Protein AF-A0A7K3DNS2-F1 (afdb_monomer_lite)

Secondary structure (DSSP, 8-state):
--------------PPP--PPPPPGGGS--B--EE-TT-GGG--SSSSS--EEHHHHHHTT--TT-EEEETTEEEEPPTTTTTS--B----SPPP-

Radius of gyration: 24.41 Å; chains: 1; bounding box: 29×58×78 Å

Structure (mmCIF, N/CA/C/O backbone):
data_AF-A0A7K3DNS2-F1
#
_entry.id   AF-A0A7K3DNS2-F1
#
loop_
_atom_site.group_PDB
_atom_site.id
_atom_site.type_symbol
_atom_site.label_atom_id
_atom_site.label_alt_id
_atom_site.label_comp_id
_atom_site.label_asym_id
_atom_site.label_entity_id
_atom_site.label_seq_id
_atom_site.pdbx_PDB_ins_code
_atom_site.Cartn_x
_atom_site.Cartn_y
_atom_site.Cartn_z
_atom_site.occupancy
_atom_site.B_iso_or_equiv
_atom_site.auth_seq_id
_atom_site.auth_comp_id
_atom_site.auth_asym_id
_atom_site.auth_atom_id
_atom_site.pdbx_PDB_model_num
ATOM 1 N N . MET A 1 1 ? -8.716 43.064 66.218 1.00 41.84 1 MET A N 1
ATOM 2 C CA . MET A 1 1 ? -9.348 43.176 64.886 1.00 41.84 1 MET A CA 1
ATOM 3 C C . MET A 1 1 ? -8.765 42.083 64.003 1.00 41.84 1 MET A C 1
ATOM 5 O O . MET A 1 1 ? -7.679 42.265 63.475 1.00 41.84 1 MET A O 1
ATOM 9 N N . ALA A 1 2 ? -9.413 40.920 63.942 1.00 48.47 2 ALA A N 1
ATOM 10 C CA . ALA A 1 2 ? -9.006 39.820 63.070 1.00 48.47 2 ALA A CA 1
ATOM 11 C C . ALA A 1 2 ? -9.897 39.847 61.821 1.00 48.47 2 ALA A C 1
ATOM 13 O O . ALA A 1 2 ? -11.118 39.793 61.946 1.00 48.47 2 ALA A O 1
ATOM 14 N N . VAL A 1 3 ? -9.296 39.981 60.638 1.00 47.94 3 VAL A N 1
ATOM 15 C CA . VAL A 1 3 ? -9.988 39.852 59.350 1.00 47.94 3 VAL A CA 1
ATOM 16 C C . VAL A 1 3 ? -9.748 38.436 58.838 1.00 47.94 3 VAL A C 1
ATOM 18 O O . VAL A 1 3 ? -8.614 38.061 58.552 1.00 47.94 3 VAL A O 1
ATOM 21 N N . CYS A 1 4 ? -10.817 37.648 58.741 1.00 46.12 4 CYS A N 1
ATOM 22 C CA . CYS A 1 4 ? -10.815 36.356 58.063 1.00 46.12 4 CYS A CA 1
ATOM 23 C C . CYS A 1 4 ? -11.108 36.590 56.577 1.00 46.12 4 CYS A C 1
ATOM 25 O O . CYS A 1 4 ? -12.227 36.952 56.216 1.00 46.12 4 CYS A O 1
ATOM 27 N N . ALA A 1 5 ? -10.112 36.396 55.714 1.00 56.03 5 ALA A N 1
ATOM 28 C CA . ALA A 1 5 ? -10.317 36.352 54.270 1.00 56.03 5 ALA A CA 1
ATOM 29 C C . ALA A 1 5 ? -10.920 34.988 53.892 1.00 56.03 5 ALA A C 1
ATOM 31 O O . ALA A 1 5 ? -10.280 33.950 54.057 1.00 56.03 5 ALA A O 1
ATOM 32 N N . GLY A 1 6 ? -12.169 34.987 53.426 1.00 55.62 6 GLY A N 1
ATOM 33 C CA . GLY A 1 6 ? -12.838 33.791 52.919 1.00 55.62 6 GLY A CA 1
ATOM 34 C C . GLY A 1 6 ? -12.289 33.402 51.548 1.00 55.62 6 GLY A C 1
ATOM 35 O O . GLY A 1 6 ? -12.373 34.180 50.602 1.00 55.62 6 GLY A O 1
ATOM 36 N N . LEU A 1 7 ? -11.737 32.195 51.441 1.00 60.47 7 LEU A N 1
ATOM 37 C CA . LEU A 1 7 ? -11.349 31.580 50.174 1.00 60.47 7 LEU A CA 1
ATOM 38 C C . LEU A 1 7 ? -12.579 30.862 49.604 1.00 60.47 7 LEU A C 1
ATOM 40 O O . LEU A 1 7 ? -13.017 29.857 50.163 1.00 60.47 7 LEU A O 1
ATOM 44 N N . THR A 1 8 ? -13.159 31.361 48.514 1.00 59.91 8 THR A N 1
ATOM 45 C CA . THR A 1 8 ? -14.166 30.608 47.757 1.00 59.91 8 THR A CA 1
ATOM 46 C C . THR A 1 8 ? -13.450 29.621 46.830 1.00 59.91 8 THR A C 1
ATOM 48 O O . THR A 1 8 ? -12.642 30.041 46.000 1.00 59.91 8 THR A O 1
ATOM 51 N N . PRO A 1 9 ? -13.690 28.303 46.938 1.00 60.09 9 PRO A N 1
ATOM 52 C CA . PRO A 1 9 ? -13.123 27.365 45.984 1.00 60.09 9 PRO A CA 1
ATOM 53 C C . PRO A 1 9 ? -13.844 27.529 44.642 1.00 60.09 9 PRO A C 1
ATOM 55 O O . PRO A 1 9 ? -15.045 27.277 44.535 1.00 60.09 9 PRO A O 1
ATOM 58 N N . VAL A 1 10 ? -13.114 27.944 43.604 1.00 63.44 10 VAL A N 1
ATOM 59 C CA . VAL A 1 10 ? -13.589 27.803 42.226 1.00 63.44 10 VAL A CA 1
ATOM 60 C C . VAL A 1 10 ? -13.504 26.324 41.862 1.00 63.44 10 VAL A C 1
ATOM 62 O O . VAL A 1 10 ? -12.431 25.723 41.838 1.00 63.44 10 VAL A O 1
ATOM 65 N N . THR A 1 11 ? -14.651 25.699 41.630 1.00 64.19 11 THR A N 1
ATOM 66 C CA . THR A 1 11 ? -14.698 24.351 41.072 1.00 64.19 11 THR A CA 1
ATOM 67 C C . THR A 1 11 ? -14.467 24.466 39.571 1.00 64.19 11 THR A C 1
ATOM 69 O O . THR A 1 11 ? -15.325 24.925 38.822 1.00 64.19 11 THR A O 1
ATOM 72 N N . ALA A 1 12 ? -13.275 24.084 39.113 1.00 65.38 12 ALA A N 1
ATOM 73 C CA . ALA A 1 12 ? -13.048 23.871 37.693 1.00 65.38 12 ALA A CA 1
ATOM 74 C C . ALA A 1 1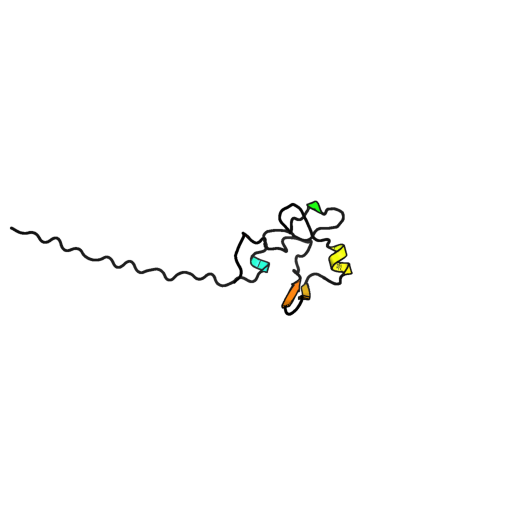2 ? -13.857 22.637 37.271 1.00 65.38 12 ALA A C 1
ATOM 76 O O . ALA A 1 12 ? -13.556 21.518 37.688 1.00 65.38 12 ALA A O 1
ATOM 77 N N . ALA A 1 13 ? -14.905 22.837 36.471 1.00 66.06 13 ALA A N 1
ATOM 78 C CA . ALA A 1 13 ? -15.588 21.734 35.814 1.00 66.06 13 ALA A CA 1
ATOM 79 C C . ALA A 1 13 ? -14.585 21.061 34.867 1.00 66.06 13 ALA A C 1
ATOM 81 O O . ALA A 1 13 ? -14.184 21.642 33.858 1.00 66.06 13 ALA A O 1
ATOM 82 N N . ALA A 1 14 ? -14.137 19.857 35.219 1.00 66.94 14 ALA A N 1
ATOM 83 C CA . ALA A 1 14 ? -13.290 19.062 34.349 1.00 66.94 14 ALA A CA 1
ATOM 84 C C . ALA A 1 14 ? -14.077 18.747 33.070 1.00 66.94 14 ALA A C 1
ATOM 86 O O . ALA A 1 14 ? -15.075 18.024 33.108 1.00 66.94 14 ALA A O 1
ATOM 87 N N . ALA A 1 15 ? -13.645 19.311 31.941 1.00 64.56 15 ALA A N 1
ATOM 88 C CA . ALA A 1 15 ? -14.146 18.909 30.638 1.00 64.56 15 ALA A CA 1
ATOM 89 C C . ALA A 1 15 ? -13.915 17.401 30.485 1.00 64.56 15 ALA A C 1
ATOM 91 O O . ALA A 1 15 ? -12.794 16.917 30.658 1.00 64.56 15 ALA A O 1
ATOM 92 N N . ALA A 1 16 ? -14.981 16.651 30.201 1.00 64.44 16 ALA A N 1
ATOM 93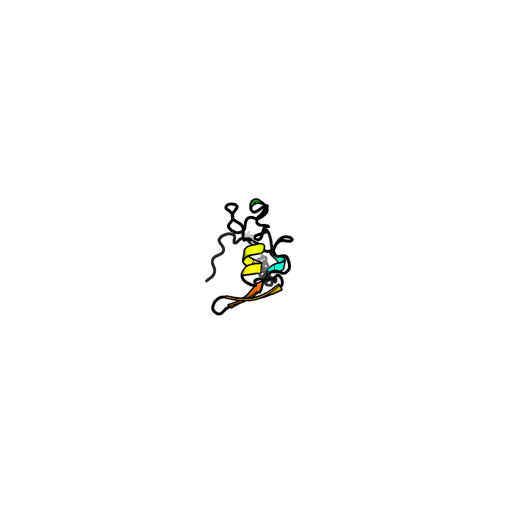 C CA . ALA A 1 16 ? -14.858 15.232 29.908 1.00 64.44 16 ALA A CA 1
ATOM 94 C C . ALA A 1 16 ? -13.854 15.055 28.755 1.00 64.44 16 ALA A C 1
ATOM 96 O O . ALA A 1 16 ? -13.930 15.808 27.777 1.00 64.44 16 ALA A O 1
ATOM 97 N N . PRO A 1 17 ? -12.911 14.099 28.838 1.00 65.44 17 PRO A N 1
ATOM 98 C CA . PRO A 1 17 ? -11.982 13.868 27.747 1.00 65.44 17 PRO A CA 1
ATOM 99 C C . PRO A 1 17 ? -12.791 13.548 26.491 1.00 65.44 17 PRO A C 1
ATOM 101 O O . PRO A 1 17 ? -13.573 12.594 26.473 1.00 65.44 17 PRO A O 1
ATOM 104 N N . HIS A 1 18 ? -12.614 14.354 25.444 1.00 63.94 18 HIS A N 1
ATOM 105 C CA . HIS A 1 18 ? -13.161 14.050 24.132 1.00 63.94 18 HIS A CA 1
ATOM 106 C C . HIS 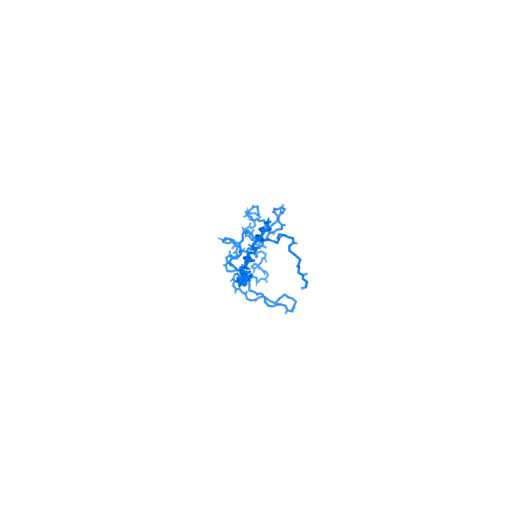A 1 18 ? -12.423 12.809 23.634 1.00 63.94 18 HIS A C 1
ATOM 108 O O . HIS A 1 18 ? -11.307 12.911 23.131 1.00 63.94 18 HIS A O 1
ATOM 114 N N . ARG A 1 19 ? -12.991 11.619 23.857 1.00 68.19 19 ARG A N 1
ATOM 115 C CA . ARG A 1 19 ? -12.464 10.403 23.241 1.00 68.19 19 ARG A CA 1
ATOM 116 C C . ARG A 1 19 ? -12.718 10.536 21.744 1.00 68.19 19 ARG A C 1
ATOM 118 O O . ARG A 1 19 ? -13.889 10.565 21.362 1.00 68.19 19 ARG A O 1
ATOM 125 N N . PRO A 1 20 ? -11.670 10.636 20.909 1.00 74.19 20 PRO A N 1
ATOM 126 C CA . PRO A 1 20 ? -11.859 10.673 19.472 1.00 74.19 20 PRO A CA 1
ATOM 127 C C . PRO A 1 20 ? -12.623 9.418 19.069 1.00 74.19 20 PRO A C 1
ATOM 129 O O . PRO A 1 20 ? -12.268 8.308 19.474 1.00 74.19 20 PRO A O 1
ATOM 132 N N . VAL A 1 21 ? -13.698 9.594 18.310 1.00 81.44 21 VAL A N 1
ATOM 133 C CA . VAL A 1 21 ? -14.374 8.456 17.693 1.00 81.44 21 VAL A CA 1
ATOM 134 C C . VAL A 1 21 ? -13.384 7.841 16.699 1.00 81.44 21 VAL A C 1
ATOM 136 O O . VAL A 1 21 ? -12.832 8.594 15.891 1.00 81.44 21 VAL A O 1
ATOM 139 N N . PRO A 1 22 ? -13.128 6.517 16.740 1.00 81.00 22 PRO A N 1
ATOM 140 C CA . PRO A 1 22 ? -12.270 5.873 15.758 1.00 81.00 22 PRO A CA 1
ATOM 141 C C . PRO A 1 22 ? -12.769 6.183 14.350 1.00 81.00 22 PRO A C 1
ATOM 143 O O . PRO A 1 22 ? -13.927 5.923 14.014 1.00 81.00 22 PRO A O 1
ATOM 146 N N . LEU A 1 23 ? -11.895 6.771 13.539 1.00 87.44 23 LEU A N 1
ATOM 147 C CA . LEU A 1 23 ? -12.183 7.008 12.136 1.00 87.44 23 LEU A CA 1
ATOM 148 C C . LEU A 1 23 ? -11.939 5.718 11.347 1.00 87.44 23 LEU A C 1
ATOM 150 O O . LEU A 1 23 ? -11.073 4.924 11.722 1.00 87.44 23 LEU A O 1
ATOM 154 N N . PRO A 1 24 ? -12.672 5.498 10.244 1.00 86.44 24 PRO A N 1
ATOM 155 C CA . PRO A 1 24 ? -12.298 4.451 9.307 1.00 86.44 24 PRO A CA 1
ATOM 156 C C . PRO A 1 24 ? -10.883 4.737 8.785 1.00 86.44 24 PRO A C 1
ATOM 158 O O . PRO A 1 24 ? -10.534 5.896 8.544 1.00 86.44 24 PRO A O 1
ATOM 161 N N . LEU A 1 25 ? -10.076 3.686 8.627 1.00 86.81 25 LEU A N 1
ATOM 162 C CA . LEU A 1 25 ? -8.645 3.786 8.319 1.00 86.81 25 LEU A CA 1
ATOM 163 C C . LEU A 1 25 ? -8.362 4.657 7.086 1.00 86.81 25 LEU A C 1
ATOM 165 O O . LEU A 1 25 ? -7.394 5.403 7.064 1.00 86.81 25 LEU A O 1
ATOM 169 N N . GLU A 1 26 ? -9.245 4.638 6.088 1.00 90.12 26 GLU A N 1
ATOM 170 C CA . GLU A 1 26 ? -9.077 5.389 4.841 1.00 90.12 26 GLU A CA 1
ATOM 171 C C . GLU A 1 26 ? -9.126 6.907 5.031 1.00 90.12 26 GLU A C 1
ATOM 173 O O . GLU A 1 26 ? -8.688 7.655 4.162 1.00 90.12 26 GLU A O 1
ATOM 178 N N . ARG A 1 27 ? -9.680 7.383 6.152 1.00 91.75 27 ARG A N 1
ATOM 179 C CA . ARG A 1 27 ? -9.675 8.809 6.513 1.00 91.75 27 ARG A CA 1
ATOM 180 C C . ARG A 1 27 ? -8.362 9.243 7.154 1.00 91.75 27 ARG A C 1
ATOM 182 O O . ARG A 1 27 ? -8.196 10.433 7.394 1.00 91.75 27 ARG A O 1
ATOM 189 N N . LEU A 1 28 ? -7.485 8.289 7.445 1.00 91.88 28 LEU A N 1
ATOM 190 C CA . LEU A 1 28 ? -6.194 8.501 8.080 1.00 91.88 28 LEU A CA 1
ATOM 191 C C . LEU A 1 28 ? -5.027 8.283 7.112 1.00 91.88 28 LEU A C 1
ATOM 193 O O . LEU A 1 28 ? -3.892 8.438 7.540 1.00 91.88 28 LEU A O 1
ATOM 197 N N . PHE A 1 29 ? -5.279 7.919 5.846 1.00 94.50 29 PHE A N 1
ATOM 198 C CA . PHE A 1 29 ? -4.204 7.741 4.869 1.00 94.50 29 PHE A CA 1
ATOM 199 C C . PHE A 1 29 ? -3.391 9.026 4.708 1.00 94.50 29 PHE A C 1
ATOM 201 O O . PHE A 1 29 ? -3.954 10.089 4.435 1.00 94.50 29 PHE A O 1
ATOM 208 N N . ASP A 1 30 ? -2.077 8.906 4.861 1.00 94.06 30 ASP A N 1
ATOM 209 C CA . ASP A 1 30 ? -1.129 10.019 4.915 1.00 94.06 30 ASP A CA 1
ATOM 210 C C . ASP A 1 30 ? 0.045 9.854 3.941 1.00 94.06 30 ASP A C 1
ATOM 212 O O . ASP A 1 30 ? 0.670 10.845 3.562 1.00 94.06 30 ASP A O 1
ATOM 216 N N . ASN A 1 31 ? 0.291 8.637 3.455 1.00 95.94 31 ASN A N 1
ATOM 217 C CA . ASN A 1 31 ? 1.282 8.349 2.430 1.00 95.94 31 ASN A CA 1
ATOM 218 C C . ASN A 1 31 ? 0.760 7.366 1.369 1.00 95.94 31 ASN A C 1
ATOM 220 O O . ASN A 1 31 ? -0.332 6.792 1.456 1.00 95.94 31 ASN A O 1
ATOM 224 N N . ARG A 1 32 ? 1.569 7.205 0.321 1.00 97.50 32 ARG A N 1
ATOM 225 C CA . ARG A 1 32 ? 1.390 6.193 -0.717 1.00 97.50 32 ARG A CA 1
ATOM 226 C C . ARG A 1 32 ? 2.357 5.050 -0.432 1.00 97.50 32 ARG A C 1
ATOM 228 O O . ARG A 1 32 ? 3.544 5.293 -0.240 1.00 97.50 32 ARG A O 1
ATOM 235 N N . ALA A 1 33 ? 1.849 3.831 -0.415 1.00 97.19 33 ALA A N 1
ATOM 236 C CA . ALA A 1 33 ? 2.610 2.600 -0.288 1.00 97.19 33 ALA A CA 1
ATOM 237 C C . ALA A 1 33 ? 2.824 1.907 -1.629 1.00 97.19 33 ALA A C 1
ATOM 239 O O . ALA A 1 33 ? 3.832 1.230 -1.804 1.00 97.19 33 ALA A O 1
ATOM 240 N N . VAL A 1 34 ? 1.877 2.058 -2.557 1.00 97.94 34 VAL A N 1
ATOM 241 C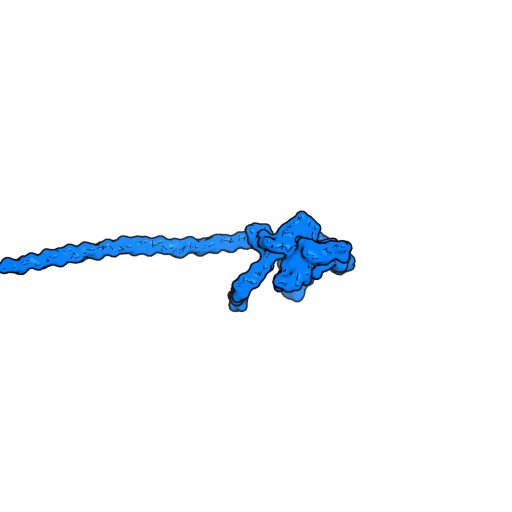 CA . VAL A 1 34 ? 1.875 1.330 -3.827 1.00 97.94 34 VAL A CA 1
ATOM 242 C C . VAL A 1 34 ? 2.297 2.241 -4.975 1.00 97.94 34 VAL A C 1
ATOM 244 O O . VAL A 1 34 ? 1.700 3.301 -5.188 1.00 97.94 34 VAL A O 1
ATOM 247 N N . SER A 1 35 ? 3.273 1.802 -5.759 1.00 97.88 35 SER A N 1
ATOM 248 C CA . SER A 1 35 ? 3.793 2.495 -6.943 1.00 97.88 35 SER A CA 1
ATOM 249 C C . SER A 1 35 ? 3.748 1.592 -8.179 1.00 97.88 35 SER A C 1
ATOM 251 O O . SER A 1 35 ? 3.455 0.398 -8.101 1.00 97.88 35 SER A O 1
ATOM 253 N N . ASP A 1 36 ? 3.971 2.194 -9.346 1.00 97.44 36 ASP A N 1
ATOM 254 C CA . ASP A 1 36 ? 4.210 1.449 -10.582 1.00 97.44 36 ASP A CA 1
ATOM 255 C C . ASP A 1 36 ? 5.656 0.934 -10.590 1.00 97.44 36 ASP A C 1
ATOM 257 O O . ASP A 1 36 ? 6.560 1.670 -10.198 1.00 97.44 36 ASP A O 1
ATOM 261 N N . ASP A 1 37 ? 5.897 -0.275 -11.101 1.00 97.75 37 ASP A N 1
ATOM 262 C CA . ASP A 1 37 ? 7.254 -0.840 -11.237 1.00 97.75 37 ASP A CA 1
ATOM 263 C C . ASP A 1 37 ? 8.242 0.067 -11.979 1.00 97.75 37 ASP A C 1
ATOM 265 O O . ASP A 1 37 ? 9.454 -0.022 -11.784 1.00 97.75 37 ASP A O 1
ATOM 269 N N . ARG A 1 38 ? 7.745 0.929 -12.872 1.00 98.12 38 ARG A N 1
ATOM 270 C CA . ARG A 1 38 ? 8.575 1.873 -13.630 1.00 98.12 38 ARG A CA 1
ATOM 271 C C . ARG A 1 38 ? 8.937 3.123 -12.836 1.00 98.12 38 ARG A C 1
ATOM 273 O O . ARG A 1 38 ? 9.770 3.897 -13.301 1.00 98.12 38 ARG A O 1
ATOM 280 N N . ALA A 1 39 ? 8.300 3.338 -11.691 1.00 97.31 39 ALA A N 1
ATOM 281 C CA . ALA A 1 39 ? 8.483 4.501 -10.837 1.00 97.31 39 ALA A CA 1
ATOM 282 C C . ALA A 1 39 ? 8.349 4.117 -9.345 1.00 97.31 39 ALA A C 1
ATOM 284 O O . ALA A 1 39 ? 7.483 4.653 -8.647 1.00 97.31 39 ALA A O 1
ATOM 285 N N . PRO A 1 40 ? 9.189 3.189 -8.838 1.00 96.56 40 PRO A N 1
ATOM 286 C CA . PRO A 1 40 ? 9.065 2.673 -7.475 1.00 96.56 40 PRO A CA 1
ATOM 287 C C . PRO A 1 40 ? 9.233 3.769 -6.413 1.00 96.56 40 PRO A C 1
ATOM 289 O O . PRO A 1 40 ? 8.564 3.726 -5.382 1.00 96.56 40 PRO A O 1
ATOM 292 N N . ASP A 1 41 ? 10.039 4.790 -6.704 1.00 96.62 41 ASP A N 1
ATOM 293 C CA . ASP A 1 41 ? 10.343 5.901 -5.795 1.00 96.62 41 ASP A CA 1
ATOM 294 C C . ASP A 1 41 ? 9.178 6.908 -5.632 1.00 96.62 41 ASP A C 1
ATOM 296 O O . ASP A 1 41 ? 9.285 7.874 -4.878 1.00 96.62 41 ASP A O 1
ATOM 300 N N . GLU A 1 42 ? 8.043 6.720 -6.322 1.00 96.94 42 GLU A N 1
ATOM 301 C CA . GLU A 1 42 ? 6.836 7.555 -6.157 1.00 96.94 42 GLU A CA 1
ATOM 302 C C . GLU A 1 42 ? 6.011 7.230 -4.896 1.00 96.94 42 GLU A C 1
ATOM 304 O O . GLU A 1 42 ? 4.960 7.841 -4.657 1.00 96.94 42 GLU A O 1
ATOM 309 N N . ALA A 1 43 ? 6.434 6.240 -4.114 1.00 97.56 43 ALA A N 1
ATOM 310 C CA . ALA A 1 43 ? 5.772 5.793 -2.897 1.00 97.56 43 ALA A CA 1
ATOM 311 C C . ALA A 1 43 ? 6.809 5.427 -1.824 1.00 97.56 43 ALA A C 1
ATOM 313 O O . ALA A 1 43 ? 7.960 5.142 -2.130 1.00 97.56 43 ALA A O 1
ATOM 314 N N . ASP A 1 44 ? 6.384 5.437 -0.565 1.00 96.00 44 ASP A N 1
ATOM 315 C CA . ASP A 1 44 ? 7.236 5.176 0.595 1.00 96.00 44 ASP A CA 1
ATOM 316 C C . ASP A 1 44 ? 6.409 4.466 1.672 1.00 96.00 44 ASP A C 1
ATOM 318 O O . ASP A 1 44 ? 5.891 5.097 2.590 1.00 96.00 44 ASP A O 1
ATOM 322 N N . PHE A 1 45 ? 6.211 3.159 1.512 1.00 95.56 45 PHE A N 1
ATOM 323 C CA . PHE A 1 45 ? 5.434 2.310 2.415 1.00 95.56 45 PHE A CA 1
ATOM 324 C C . PHE A 1 45 ? 6.075 2.195 3.799 1.00 95.56 45 PHE A C 1
ATOM 326 O O . PHE A 1 45 ? 5.391 2.347 4.814 1.00 95.56 45 PHE A O 1
ATOM 333 N N . ASP A 1 46 ? 7.372 1.889 3.831 1.00 90.81 46 ASP A N 1
ATOM 334 C CA . ASP A 1 46 ? 8.104 1.532 5.050 1.00 90.81 46 ASP A CA 1
ATOM 335 C C . ASP A 1 46 ? 8.798 2.719 5.707 1.00 90.81 46 ASP A C 1
ATOM 337 O O . ASP A 1 46 ? 9.173 2.670 6.884 1.00 90.81 46 ASP A O 1
ATOM 341 N N . GLY A 1 47 ? 8.932 3.805 4.960 1.00 91.75 47 GLY A N 1
ATOM 342 C CA . GLY A 1 47 ? 9.535 5.008 5.436 1.00 91.75 47 GLY A CA 1
ATOM 343 C C . GLY A 1 47 ? 11.005 5.219 5.147 1.00 91.75 47 GLY A C 1
ATOM 344 O O . GLY A 1 47 ? 1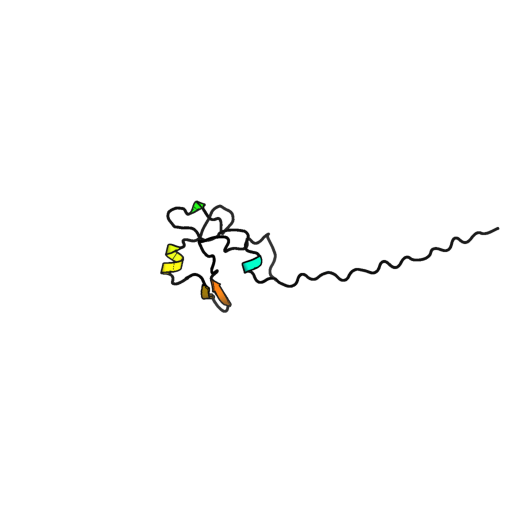1.570 6.201 5.645 1.00 91.75 47 GLY A O 1
ATOM 345 N N . ALA A 1 48 ? 11.601 4.284 4.419 1.00 93.06 48 ALA A N 1
ATOM 346 C CA . ALA A 1 48 ? 12.972 4.298 3.947 1.00 93.06 48 ALA A CA 1
ATOM 347 C C . ALA A 1 48 ? 13.044 4.446 2.413 1.00 93.06 48 ALA A C 1
ATOM 349 O O . ALA A 1 48 ? 14.124 4.300 1.842 1.00 93.06 48 ALA A O 1
ATOM 350 N N . GLY A 1 49 ? 11.916 4.750 1.759 1.00 92.69 49 GLY A N 1
ATOM 351 C CA . GLY A 1 49 ? 11.770 4.844 0.307 1.00 92.69 49 GLY A CA 1
ATOM 352 C C . GLY A 1 49 ? 11.307 3.545 -0.357 1.00 92.69 49 GLY A C 1
ATOM 353 O O . GLY A 1 49 ? 11.228 3.491 -1.580 1.00 92.69 49 GLY A O 1
ATOM 354 N N . GLY A 1 50 ? 11.016 2.489 0.411 1.00 96.12 50 GLY A N 1
ATOM 355 C CA . GLY A 1 50 ? 10.527 1.227 -0.136 1.00 96.12 50 GLY A CA 1
ATOM 356 C C . GLY A 1 50 ? 9.041 1.298 -0.479 1.00 96.12 50 GLY A C 1
ATOM 357 O O . GLY A 1 50 ? 8.245 1.811 0.302 1.00 96.12 50 GLY A O 1
ATOM 358 N N . SER A 1 51 ? 8.637 0.734 -1.616 1.00 97.31 51 SER A N 1
ATOM 359 C CA . SER A 1 51 ? 7.240 0.683 -2.061 1.00 97.31 51 SER A CA 1
ATOM 360 C C . SER A 1 51 ? 6.808 -0.724 -2.481 1.00 97.31 51 SER A C 1
ATOM 362 O O . SER A 1 51 ? 7.628 -1.613 -2.714 1.00 97.31 51 SER A O 1
ATOM 364 N N . LEU A 1 52 ? 5.493 -0.942 -2.536 1.00 97.25 52 LEU A N 1
ATOM 365 C CA . LEU A 1 52 ? 4.876 -2.169 -3.031 1.00 97.25 52 LEU A CA 1
ATOM 366 C C . LEU A 1 52 ? 4.523 -2.012 -4.516 1.00 97.25 52 LEU A C 1
ATOM 368 O O . LEU A 1 52 ? 3.873 -1.041 -4.901 1.00 97.25 52 LEU A O 1
ATOM 372 N N . SER A 1 53 ? 4.881 -3.001 -5.332 1.00 97.38 53 SER A N 1
ATOM 373 C CA . SER A 1 53 ? 4.542 -3.034 -6.758 1.00 97.38 53 SER A CA 1
ATOM 374 C C . SER A 1 53 ? 3.038 -3.209 -6.984 1.00 97.38 53 SER A C 1
ATOM 376 O O . SER A 1 53 ? 2.434 -4.190 -6.536 1.00 97.38 53 SER A O 1
ATOM 378 N N . ALA A 1 54 ? 2.417 -2.293 -7.732 1.00 96.88 54 ALA A N 1
ATOM 379 C CA . ALA A 1 54 ? 1.030 -2.442 -8.168 1.00 96.88 54 ALA A CA 1
ATOM 380 C C . ALA A 1 54 ? 0.834 -3.692 -9.045 1.00 96.88 54 ALA A C 1
ATOM 382 O O . ALA A 1 54 ? -0.210 -4.347 -8.978 1.00 96.88 54 ALA A O 1
ATOM 383 N N . GLN A 1 55 ? 1.831 -4.015 -9.866 1.00 97.31 55 GLN A N 1
ATOM 384 C CA . GLN A 1 55 ? 1.827 -5.132 -10.798 1.00 97.31 55 GLN A CA 1
ATOM 385 C C . GLN A 1 55 ? 1.904 -6.473 -10.066 1.00 97.31 55 GLN A C 1
ATOM 387 O O . GLN A 1 55 ? 1.074 -7.344 -10.332 1.00 97.31 55 GLN A O 1
ATOM 392 N N . ASP A 1 56 ? 2.828 -6.628 -9.116 1.00 97.75 56 ASP A N 1
ATOM 393 C CA . ASP A 1 56 ? 2.966 -7.861 -8.334 1.00 97.75 56 ASP A CA 1
ATOM 394 C C . ASP A 1 56 ? 1.737 -8.099 -7.458 1.00 97.75 56 ASP A C 1
ATOM 396 O O . ASP A 1 56 ? 1.240 -9.224 -7.361 1.00 97.75 56 ASP A O 1
ATOM 400 N N . LEU A 1 57 ? 1.184 -7.033 -6.871 1.00 95.88 57 LEU A N 1
ATOM 401 C CA . LEU A 1 57 ? -0.070 -7.113 -6.128 1.00 95.88 57 LEU A CA 1
ATOM 402 C C . LEU A 1 57 ? -1.217 -7.575 -7.032 1.00 95.88 57 LEU A C 1
ATOM 404 O O . LEU A 1 57 ? -1.940 -8.502 -6.671 1.00 95.88 57 LEU A O 1
ATOM 408 N N . ALA A 1 58 ? -1.369 -7.003 -8.228 1.00 95.06 58 ALA A N 1
ATOM 409 C CA . ALA A 1 58 ? -2.382 -7.451 -9.183 1.00 95.06 58 ALA A CA 1
ATOM 410 C C . ALA A 1 58 ? -2.159 -8.912 -9.622 1.00 95.06 58 ALA A C 1
ATOM 412 O O . ALA A 1 58 ? -3.114 -9.689 -9.669 1.00 95.06 58 ALA A O 1
ATOM 413 N N . ALA A 1 59 ? -0.910 -9.323 -9.868 1.00 97.06 59 ALA A N 1
ATOM 414 C CA . ALA A 1 59 ? -0.554 -10.701 -10.211 1.00 97.06 59 ALA A CA 1
ATOM 415 C C . ALA A 1 59 ? -0.866 -11.691 -9.073 1.00 97.06 59 ALA A C 1
ATOM 417 O O . ALA A 1 59 ? -1.299 -12.815 -9.331 1.00 97.06 59 ALA A O 1
ATOM 418 N N . ALA A 1 60 ? -0.737 -11.257 -7.816 1.00 95.00 60 ALA A N 1
ATOM 419 C CA . ALA A 1 60 ? -1.171 -12.002 -6.634 1.00 95.00 60 ALA A CA 1
ATOM 420 C C . ALA A 1 60 ? -2.701 -11.985 -6.427 1.00 95.00 60 ALA A C 1
ATOM 422 O O . ALA A 1 60 ? -3.222 -12.629 -5.512 1.00 95.00 60 ALA A O 1
ATOM 423 N N . GLY A 1 61 ? -3.446 -11.249 -7.257 1.00 93.44 61 GLY A N 1
ATOM 424 C CA . GLY A 1 61 ? -4.885 -11.057 -7.127 1.00 93.44 61 GLY A CA 1
ATOM 425 C C . GLY A 1 61 ? -5.256 -10.102 -5.993 1.00 93.44 61 GLY A C 1
ATOM 426 O O . GLY A 1 61 ? -6.236 -10.324 -5.292 1.00 93.44 61 GLY A O 1
ATOM 427 N N . TRP A 1 62 ? -4.473 -9.065 -5.735 1.00 94.75 62 TRP A N 1
ATOM 428 C CA . TRP A 1 62 ? -4.752 -8.052 -4.716 1.00 94.75 62 TRP A CA 1
ATOM 429 C C . TRP A 1 62 ? -5.243 -6.765 -5.383 1.00 94.75 62 TRP A C 1
ATOM 431 O O . TRP A 1 62 ? -4.604 -5.718 -5.354 1.00 94.75 62 TRP A O 1
ATOM 441 N N . ASP A 1 63 ? -6.414 -6.860 -6.012 1.00 92.56 63 ASP A N 1
ATOM 442 C CA . ASP A 1 63 ? -7.026 -5.744 -6.737 1.00 92.56 63 ASP A CA 1
ATOM 443 C C . ASP A 1 63 ? -7.643 -4.693 -5.789 1.00 92.56 63 ASP A C 1
ATOM 445 O O . ASP A 1 63 ? -8.240 -5.060 -4.765 1.00 92.56 63 ASP A O 1
ATOM 449 N N . PRO A 1 64 ? -7.582 -3.383 -6.119 1.00 94.00 64 PRO A N 1
ATOM 450 C CA . PRO A 1 64 ? -8.223 -2.309 -5.351 1.00 94.00 64 PRO A CA 1
ATOM 451 C C . PRO A 1 64 ? -9.671 -2.619 -4.949 1.00 94.00 64 PRO A C 1
ATOM 453 O O . PRO A 1 64 ? -10.524 -2.934 -5.777 1.00 94.00 64 PRO A O 1
ATOM 456 N N . GLY A 1 65 ? -9.974 -2.501 -3.652 1.00 93.00 65 GLY A N 1
ATOM 457 C CA . GLY A 1 65 ? -11.308 -2.751 -3.099 1.00 93.00 65 GLY A CA 1
ATOM 458 C C . GLY A 1 65 ? -11.650 -4.216 -2.809 1.00 93.00 65 GLY A C 1
ATOM 459 O O . GLY A 1 65 ? -12.719 -4.466 -2.238 1.00 93.00 65 GLY A O 1
ATOM 460 N N . ARG A 1 66 ? -10.776 -5.173 -3.144 1.00 94.38 66 ARG A N 1
ATOM 461 C CA . ARG A 1 66 ? -10.980 -6.592 -2.827 1.00 94.38 66 ARG A CA 1
ATOM 462 C C . ARG A 1 66 ? -10.948 -6.824 -1.309 1.00 94.38 66 ARG A C 1
ATOM 464 O O . ARG A 1 66 ? -10.251 -6.132 -0.569 1.00 94.38 66 ARG A O 1
ATOM 471 N N . ARG A 1 67 ? -11.704 -7.817 -0.830 1.00 94.31 67 ARG A N 1
ATOM 472 C CA . ARG A 1 67 ? -11.516 -8.376 0.518 1.00 94.31 67 ARG A CA 1
ATOM 473 C C . ARG A 1 67 ? -10.426 -9.443 0.472 1.00 94.31 67 ARG A C 1
ATOM 475 O O . ARG A 1 67 ? -10.521 -10.369 -0.328 1.00 94.31 67 ARG A O 1
ATOM 482 N N . LEU A 1 68 ? -9.432 -9.309 1.334 1.00 91.19 68 LEU A N 1
ATOM 483 C CA . LEU A 1 68 ? -8.273 -10.181 1.438 1.00 91.19 68 LEU A CA 1
ATOM 484 C C . LEU A 1 68 ? -8.322 -10.915 2.775 1.00 91.19 68 LEU A C 1
ATOM 486 O O . LEU A 1 68 ? -8.561 -10.292 3.808 1.00 91.19 68 LEU A O 1
ATOM 490 N N . GLY A 1 69 ? -8.105 -12.226 2.752 1.00 92.50 69 GLY A N 1
ATOM 491 C CA . GLY A 1 69 ? -7.820 -12.993 3.961 1.00 92.50 69 GLY A CA 1
ATOM 492 C C . GLY A 1 69 ? -6.318 -12.975 4.215 1.00 92.50 69 GLY A C 1
ATOM 493 O O . GLY A 1 69 ? -5.564 -13.454 3.373 1.00 92.50 69 GLY A O 1
ATOM 494 N N . VAL A 1 70 ? -5.894 -12.423 5.349 1.00 87.56 70 VAL A N 1
ATOM 495 C CA . VAL A 1 70 ? -4.507 -12.466 5.828 1.00 87.56 70 VAL A CA 1
ATOM 496 C C . VAL A 1 70 ? -4.540 -13.119 7.203 1.00 87.56 70 VAL A C 1
ATOM 498 O O . VAL A 1 70 ? -5.094 -12.560 8.150 1.00 87.56 70 VAL A O 1
ATOM 501 N N . ASP A 1 71 ? -4.028 -14.344 7.299 1.00 90.50 71 ASP A N 1
ATOM 502 C CA . ASP A 1 71 ? -4.200 -15.225 8.459 1.00 90.50 71 ASP A CA 1
ATOM 503 C C . ASP A 1 71 ? -5.675 -15.356 8.886 1.00 90.50 71 ASP A C 1
ATOM 505 O O . ASP A 1 71 ? -6.498 -15.914 8.161 1.00 90.50 71 ASP A O 1
ATOM 509 N N . ARG A 1 72 ? -6.026 -14.844 10.074 1.00 91.81 72 ARG A N 1
ATOM 510 C CA . ARG A 1 72 ? -7.406 -14.819 10.592 1.00 91.81 72 ARG A CA 1
ATOM 511 C C . ARG A 1 72 ? -8.101 -13.469 10.398 1.00 91.81 72 ARG A C 1
ATOM 513 O O . ARG A 1 72 ? -9.231 -13.307 10.854 1.00 91.81 72 ARG A O 1
ATOM 520 N N . ALA A 1 73 ? -7.444 -12.502 9.763 1.00 88.88 73 ALA A N 1
ATOM 521 C CA . ALA A 1 73 ? -7.997 -11.183 9.498 1.00 88.88 73 ALA A CA 1
ATOM 522 C C . ALA A 1 73 ? -8.580 -11.110 8.084 1.00 88.88 73 ALA A C 1
ATOM 524 O O . ALA A 1 73 ? -7.980 -11.571 7.115 1.00 88.88 73 ALA A O 1
ATOM 525 N N . VAL A 1 74 ? -9.746 -10.477 7.963 1.00 91.38 74 VAL A N 1
ATOM 526 C CA . VAL A 1 74 ? -10.293 -10.064 6.669 1.00 91.38 74 VAL A CA 1
ATOM 527 C C . VAL A 1 74 ? -10.076 -8.567 6.536 1.00 91.38 74 VAL A C 1
ATOM 529 O O . VAL A 1 74 ? -10.657 -7.780 7.281 1.00 91.38 74 VAL A O 1
ATOM 532 N N . LEU A 1 75 ? -9.242 -8.177 5.581 1.00 87.50 75 LEU A N 1
ATOM 533 C CA . LEU A 1 75 ? -8.902 -6.789 5.292 1.00 87.50 75 LEU A CA 1
ATOM 534 C C . LEU A 1 75 ? -9.557 -6.365 3.980 1.00 87.50 75 LEU A C 1
ATOM 536 O O . LEU A 1 75 ? -9.778 -7.186 3.091 1.00 87.50 75 LEU A O 1
ATOM 540 N N . ARG A 1 76 ? -9.875 -5.077 3.832 1.00 90.88 76 ARG A N 1
ATOM 541 C CA . ARG A 1 76 ? -10.229 -4.522 2.522 1.00 90.88 76 ARG A CA 1
ATOM 542 C C . ARG A 1 76 ? -8.998 -3.851 1.943 1.00 90.88 76 ARG A C 1
ATOM 544 O O . ARG A 1 76 ? -8.496 -2.903 2.537 1.00 90.88 76 ARG A O 1
ATOM 551 N N . TRP A 1 77 ? -8.564 -4.310 0.778 1.00 92.56 77 TRP A N 1
ATOM 552 C CA . TRP A 1 77 ? -7.519 -3.632 0.033 1.00 92.56 77 TRP A CA 1
ATOM 553 C C . TRP A 1 77 ? -7.982 -2.208 -0.333 1.00 92.56 77 TRP A C 1
ATOM 555 O O . TRP A 1 77 ? -9.135 -2.043 -0.771 1.00 92.56 77 TRP A O 1
ATOM 565 N N . PRO A 1 78 ? -7.157 -1.163 -0.130 1.00 93.88 78 PRO A N 1
ATOM 566 C CA . PRO A 1 78 ? -7.557 0.215 -0.389 1.00 93.88 78 PRO A CA 1
ATOM 567 C C . PRO A 1 78 ? -8.052 0.405 -1.825 1.00 93.88 78 PRO A C 1
ATOM 569 O O . PRO A 1 78 ? -7.483 -0.112 -2.781 1.00 93.88 78 PRO A O 1
ATOM 572 N N . ARG A 1 79 ? -9.134 1.171 -2.003 1.00 94.38 79 ARG A N 1
ATOM 573 C CA . ARG A 1 79 ? -9.627 1.507 -3.356 1.00 94.38 79 ARG A CA 1
ATOM 574 C C . ARG A 1 79 ? -8.726 2.517 -4.064 1.00 94.38 79 ARG A C 1
ATOM 576 O O . ARG A 1 79 ? -8.750 2.598 -5.285 1.00 94.38 79 ARG A O 1
ATOM 583 N N . THR A 1 80 ? -7.972 3.289 -3.288 1.00 95.19 80 THR A N 1
ATOM 584 C CA . THR A 1 80 ? -7.014 4.292 -3.754 1.00 95.19 80 THR A CA 1
ATOM 585 C C . THR A 1 80 ? -5.642 3.704 -4.069 1.00 95.19 80 THR A C 1
ATOM 587 O O . THR A 1 80 ? -4.794 4.456 -4.539 1.00 95.19 80 THR A O 1
ATOM 590 N N . ALA A 1 81 ? -5.437 2.395 -3.856 1.00 93.75 81 ALA A N 1
ATOM 591 C CA . ALA A 1 81 ? -4.147 1.737 -4.030 1.00 93.75 81 ALA A CA 1
ATOM 592 C C . ALA A 1 81 ? -3.515 2.071 -5.390 1.00 93.75 81 ALA A C 1
ATOM 594 O O . ALA A 1 81 ? -4.135 1.868 -6.440 1.00 93.75 81 ALA A O 1
ATOM 595 N N . GLY A 1 82 ? -2.311 2.643 -5.355 1.00 92.25 82 GLY A N 1
ATOM 596 C CA . GLY A 1 82 ? -1.556 3.031 -6.547 1.00 92.25 82 GLY A CA 1
ATOM 597 C C . GLY A 1 82 ? -2.088 4.262 -7.294 1.00 92.25 82 GLY A C 1
ATOM 598 O O . GLY A 1 82 ? -1.568 4.581 -8.360 1.00 92.25 82 GLY A O 1
ATOM 599 N N . ARG A 1 83 ? -3.099 4.972 -6.774 1.00 92.19 83 ARG A N 1
ATOM 600 C CA . ARG A 1 83 ? -3.700 6.172 -7.401 1.00 92.19 83 ARG A CA 1
ATOM 601 C C . ARG A 1 83 ? -3.678 7.419 -6.514 1.00 92.19 83 ARG A C 1
ATOM 603 O O . ARG A 1 83 ? -4.061 8.493 -6.970 1.00 92.19 83 ARG A O 1
ATOM 610 N N . GLY A 1 84 ? -3.272 7.280 -5.259 1.00 94.19 84 GLY A N 1
ATOM 611 C CA . GLY A 1 84 ? -3.205 8.345 -4.264 1.00 94.19 84 GLY A CA 1
ATOM 612 C C . GLY A 1 84 ? -2.817 7.764 -2.905 1.00 94.19 84 GLY A C 1
ATOM 613 O O . GLY A 1 84 ? -2.356 6.624 -2.862 1.00 94.19 84 GLY A O 1
ATOM 614 N N . PRO A 1 85 ? -3.020 8.507 -1.804 1.00 97.06 85 PRO A N 1
ATOM 615 C CA . PRO A 1 85 ? -2.791 7.977 -0.469 1.00 97.06 85 PRO A CA 1
ATOM 616 C C . PRO A 1 85 ? -3.601 6.701 -0.232 1.00 97.06 85 PRO A C 1
ATOM 618 O O . PRO A 1 85 ? -4.815 6.643 -0.470 1.00 97.06 85 PRO A O 1
ATOM 621 N N . ASP A 1 86 ? -2.906 5.662 0.196 1.00 96.69 86 ASP A N 1
ATOM 622 C CA . ASP A 1 86 ? -3.434 4.310 0.369 1.00 96.69 86 ASP A CA 1
ATOM 623 C C . ASP A 1 86 ? -2.860 3.609 1.608 1.00 96.69 86 ASP A C 1
ATOM 625 O O . ASP A 1 86 ? -3.225 2.466 1.888 1.00 96.69 86 ASP A O 1
ATOM 629 N N . ASN A 1 87 ? -2.019 4.306 2.374 1.00 95.06 87 ASN A N 1
ATOM 630 C CA . ASN A 1 87 ? -1.377 3.793 3.568 1.00 95.06 87 ASN A CA 1
ATOM 631 C C . ASN A 1 87 ? -1.427 4.812 4.706 1.00 95.06 87 ASN A C 1
ATOM 633 O O . ASN A 1 87 ? -1.555 6.014 4.481 1.00 95.06 87 ASN A O 1
ATOM 637 N N . VAL A 1 88 ? -1.382 4.286 5.930 1.00 92.56 88 VAL A N 1
ATOM 638 C CA . VAL A 1 88 ? -1.143 5.065 7.144 1.00 92.56 88 VAL A CA 1
ATOM 639 C C . VAL A 1 88 ? 0.219 4.658 7.669 1.00 92.56 88 VAL A C 1
ATOM 641 O O . VAL A 1 88 ? 0.434 3.474 7.953 1.00 92.56 88 VAL A O 1
ATOM 644 N N . ARG A 1 89 ? 1.132 5.608 7.841 1.00 89.12 89 ARG A N 1
ATOM 645 C CA . ARG A 1 89 ? 2.404 5.321 8.499 1.00 89.12 89 ARG A CA 1
ATOM 646 C C . ARG A 1 89 ? 2.220 5.297 10.016 1.00 89.12 89 ARG A C 1
ATOM 648 O O . ARG A 1 89 ? 1.611 6.174 10.618 1.00 89.12 89 ARG A O 1
ATOM 655 N N . ALA A 1 90 ? 2.731 4.252 10.661 1.00 84.44 90 ALA A N 1
ATOM 656 C CA . ALA A 1 90 ? 2.650 4.148 12.111 1.00 84.44 90 ALA A CA 1
ATOM 657 C C . ALA A 1 90 ? 3.715 5.032 12.781 1.00 84.44 90 ALA A C 1
ATOM 659 O O . ALA A 1 90 ? 4.909 4.771 12.655 1.00 84.44 90 ALA A O 1
ATOM 660 N N . ASP A 1 91 ? 3.286 5.995 13.597 1.00 83.00 91 ASP A N 1
ATOM 661 C CA . ASP A 1 91 ? 4.172 6.874 14.382 1.00 83.00 91 ASP A CA 1
ATOM 662 C C . ASP A 1 91 ? 4.697 6.214 15.675 1.00 83.00 91 ASP A C 1
ATOM 664 O O . ASP A 1 91 ? 4.687 6.7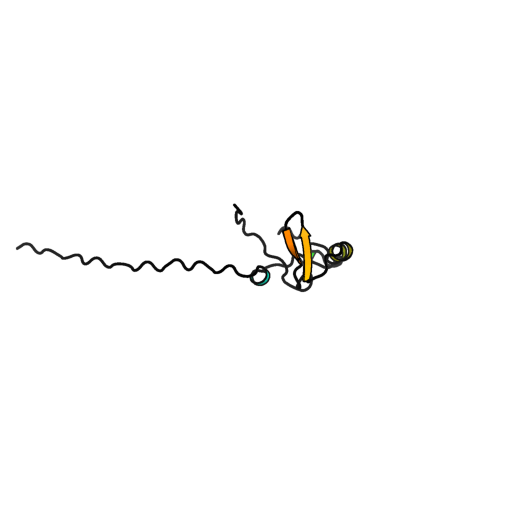95 16.761 1.00 83.00 91 ASP A O 1
ATOM 668 N N . GLY A 1 92 ? 5.099 4.942 15.607 1.00 81.50 92 GLY A N 1
ATOM 669 C CA . GLY A 1 92 ? 5.597 4.196 16.775 1.00 81.50 92 GLY A CA 1
ATOM 670 C C . GLY A 1 92 ? 4.523 3.835 17.814 1.00 81.50 92 GLY A C 1
ATOM 671 O O . GLY A 1 92 ? 4.846 3.457 18.945 1.00 81.50 92 GLY A O 1
ATOM 672 N N . GLN A 1 93 ? 3.246 3.930 17.433 1.00 79.12 93 GLN A N 1
ATOM 673 C CA . GLN A 1 93 ? 2.090 3.535 18.240 1.00 79.12 93 GLN A CA 1
ATOM 674 C C . GLN A 1 93 ? 2.239 2.069 18.689 1.00 79.12 93 GLN A C 1
ATOM 676 O O . GLN A 1 93 ? 2.521 1.185 17.879 1.00 79.12 93 GLN A O 1
ATOM 681 N N . ARG A 1 94 ? 2.035 1.779 19.982 1.00 76.50 94 ARG A N 1
ATOM 682 C CA . ARG A 1 94 ? 2.055 0.397 20.488 1.00 76.50 94 ARG A CA 1
ATOM 683 C C . ARG A 1 94 ? 0.655 -0.201 20.454 1.00 76.50 94 ARG A C 1
ATOM 685 O O . ARG A 1 94 ? -0.238 0.302 21.129 1.00 76.50 94 ARG A O 1
ATOM 692 N N . VAL A 1 95 ? 0.501 -1.315 19.747 1.00 67.00 95 VAL A N 1
ATOM 693 C CA . VAL A 1 95 ? -0.690 -2.167 19.842 1.00 67.00 95 VAL A CA 1
ATOM 694 C C . VAL A 1 95 ? -0.498 -3.111 21.035 1.00 67.00 95 VAL A C 1
ATOM 696 O O . VAL A 1 95 ? 0.559 -3.731 21.158 1.00 67.00 95 VAL A O 1
ATOM 699 N N . ARG A 1 96 ? -1.470 -3.163 21.949 1.00 59.94 96 ARG A N 1
ATOM 700 C CA . ARG A 1 96 ? -1.502 -4.067 23.109 1.00 59.94 96 ARG A CA 1
ATOM 701 C C . ARG A 1 96 ? -2.806 -4.841 23.123 1.00 59.94 96 ARG A C 1
ATOM 703 O O . ARG A 1 96 ? -3.827 -4.227 22.741 1.00 59.94 96 ARG A O 1
#

Foldseek 3Di:
DDDDDDDDDDDDPPDDPPPDDDDDVVVQQDFAQEADPVCQQRGDAQNPSGHDHPVVCVVVVNAAQDFDDDPPDTDGQHNCHHPTRRDHDDPPDDDD

Sequence (96 aa):
MAVCAGLTPVTAAAAAPHRPVPLPLERLFDNRAVSDDRAPDEADFDGAGGSLSAQDLAAAGWDPGRRLGVDRAVLRWPRTAGRGPDNVRADGQRVR

pLDDT: mean 85.37, std 14.73, range [41.84, 98.12]